Protein AF-A0A0S4XHS7-F1 (afdb_monomer)

pLDDT: mean 73.98, std 19.02, range [32.53, 96.0]

Radius of gyration: 15.72 Å; Cα contacts (8 Å, |Δi|>4): 226; chains: 1; bounding box: 34×35×41 Å

Solvent-accessible surface area (backbone atoms only — not comparable to full-atom values): 9403 Å² total; per-residue (Å²): 135,61,70,72,52,52,64,49,42,46,77,83,82,64,86,71,68,97,70,70,91,84,68,65,58,94,25,69,29,20,51,74,81,41,80,43,79,36,49,66,52,50,45,54,56,56,72,75,50,80,46,29,80,43,42,38,34,44,61,90,89,19,43,66,70,56,36,51,49,53,45,37,66,74,50,38,72,27,24,40,63,44,68,64,62,63,80,81,64,76,53,97,78,68,60,84,87,53,52,77,53,55,52,47,50,54,52,49,56,59,54,66,73,40,82,72,45,46,34,41,36,35,38,39,69,62,78,87,42,56,71,67,52,41,52,56,48,49,54,54,50,56,62,47,21,74,72,22,30,33,39,34,36,43,77,66,88,85,79,129

Foldseek 3Di:
DPPVLCVQLPQPPDPPPPDDDDDLPQFFKAKVNHTDRGLVVVLVVLVPDQFAEIEIEGDPPRCLVVSLSSNCVVLRNLEGEDEQDCVVVDDDPPPVPDDRLRVVVVVLVVVLVDPSHAEYEYEQNCVPDDPVSVVVVVVVRRVRRVGHYYYYYHYDPDDD

Organism: Ralstonia solanacearum (NCBI:txid305)

Secondary structure (DSSP, 8-state):
--HHHHHHHS-------S--S-------EEETTEEE-HHHHHHHHHHT-SSEEEEEE-STTSSHHHHHHHHHHHHGGGEEEE-S-STTS--TT--TTS-HHHHHHHHHHHHHT-TT--EEEEESTTTT--HHHHHHHHHHHHHHTTTSEEEEE---TT--

InterPro domains:
  IPR027417 P-loop containing nucleoside triphosphate hydrolase [G3DSA:3.40.50.300] (46-157)
  IPR027417 P-loop containing nucleoside triphosphate hydrolase [SSF52540] (32-152)

Structure (mmCIF, N/CA/C/O backbone):
data_AF-A0A0S4XHS7-F1
#
_entry.id   AF-A0A0S4XHS7-F1
#
loop_
_atom_site.group_PDB
_atom_site.id
_atom_site.type_symbol
_atom_site.label_atom_id
_atom_site.label_alt_id
_atom_site.label_comp_id
_atom_site.label_asym_id
_atom_site.label_entity_id
_atom_site.label_seq_id
_atom_site.pdbx_PDB_ins_code
_atom_site.Cartn_x
_atom_site.Cartn_y
_atom_site.Cartn_z
_atom_site.occupancy
_atom_site.B_iso_or_equiv
_atom_site.auth_seq_id
_atom_site.auth_comp_id
_atom_site.auth_asym_id
_atom_site.auth_atom_id
_atom_site.pdbx_PDB_model_num
ATOM 1 N N . MET A 1 1 ? 0.972 13.614 21.713 1.00 49.03 1 MET A N 1
ATOM 2 C CA . MET A 1 1 ? 0.727 12.582 20.679 1.00 49.03 1 MET A CA 1
ATOM 3 C C . MET A 1 1 ? -0.004 13.082 19.413 1.00 49.03 1 MET A C 1
ATOM 5 O O . MET A 1 1 ? -0.419 12.248 18.630 1.00 49.03 1 MET A O 1
ATOM 9 N N . ARG A 1 2 ? -0.136 14.398 19.132 1.00 48.72 2 ARG A N 1
ATOM 10 C CA . ARG A 1 2 ? -0.804 14.887 17.894 1.00 48.72 2 ARG A CA 1
ATOM 11 C C . ARG A 1 2 ? 0.143 15.304 16.752 1.00 48.72 2 ARG A C 1
ATOM 13 O O . ARG A 1 2 ? -0.151 15.000 15.606 1.00 48.72 2 ARG A O 1
ATOM 20 N N . ALA A 1 3 ? 1.306 15.891 17.052 1.00 49.34 3 ALA A N 1
ATOM 21 C CA . ALA A 1 3 ? 2.217 16.428 16.028 1.00 49.34 3 ALA A CA 1
ATOM 22 C C . ALA A 1 3 ? 2.823 15.363 15.084 1.00 49.34 3 ALA A C 1
ATOM 24 O O . ALA A 1 3 ? 2.942 15.600 13.886 1.00 49.34 3 ALA A O 1
ATOM 25 N N . LYS A 1 4 ? 3.155 14.169 15.606 1.00 50.81 4 LYS A N 1
ATOM 26 C CA . LYS A 1 4 ? 3.705 13.046 14.817 1.00 50.81 4 LYS A CA 1
ATOM 27 C C . LYS A 1 4 ? 2.739 12.602 13.711 1.00 50.81 4 LYS A C 1
ATOM 29 O O . LYS A 1 4 ? 3.154 12.359 12.584 1.00 50.81 4 LYS A O 1
ATOM 34 N N . LEU A 1 5 ? 1.448 12.534 14.034 1.00 50.59 5 LEU A N 1
ATOM 35 C CA . LEU A 1 5 ? 0.405 12.120 13.099 1.00 50.59 5 LEU A CA 1
ATOM 36 C C . LEU A 1 5 ? 0.149 13.203 12.051 1.00 50.59 5 LEU A C 1
ATOM 38 O O . LEU A 1 5 ? 0.068 12.883 10.874 1.00 50.59 5 LEU A O 1
ATOM 42 N N . GLU A 1 6 ? 0.107 14.480 12.436 1.00 51.75 6 GLU A N 1
ATOM 43 C CA . GLU A 1 6 ? -0.110 15.577 11.483 1.00 51.75 6 GLU A CA 1
ATOM 44 C C . GLU A 1 6 ? 0.935 15.619 10.362 1.00 51.75 6 GLU A C 1
ATOM 46 O O . GLU A 1 6 ? 0.563 15.870 9.223 1.00 51.75 6 GLU A O 1
ATOM 51 N N . VAL A 1 7 ? 2.207 15.309 10.641 1.00 54.34 7 VAL A N 1
ATOM 52 C CA . VAL A 1 7 ? 3.261 15.267 9.609 1.00 54.34 7 VAL A CA 1
ATOM 53 C C . VAL A 1 7 ? 3.168 14.018 8.731 1.00 54.34 7 VAL A C 1
ATOM 55 O O . VAL A 1 7 ? 3.373 14.103 7.525 1.00 54.34 7 VAL A O 1
ATOM 58 N N . LEU A 1 8 ? 2.805 12.868 9.302 1.00 52.28 8 LEU A N 1
ATOM 59 C CA . LEU A 1 8 ? 2.632 11.620 8.545 1.00 52.28 8 LEU A CA 1
ATOM 60 C C . LEU A 1 8 ? 1.353 11.619 7.690 1.00 52.28 8 LEU A C 1
ATOM 62 O O . LEU A 1 8 ? 1.284 10.959 6.651 1.00 52.28 8 LEU A O 1
ATOM 66 N N . PHE A 1 9 ? 0.339 12.378 8.111 1.00 52.81 9 PHE A N 1
ATOM 67 C CA . PHE A 1 9 ? -0.876 12.618 7.338 1.00 52.81 9 PHE A CA 1
ATOM 68 C C . PHE A 1 9 ? -0.799 13.851 6.454 1.00 52.81 9 PHE A C 1
ATOM 70 O O . PHE A 1 9 ? -1.669 13.970 5.585 1.00 52.81 9 PHE A O 1
ATOM 77 N N . ALA A 1 10 ? 0.208 14.715 6.638 1.00 52.25 10 ALA A N 1
ATOM 78 C CA . ALA A 1 10 ? 0.327 15.956 5.898 1.00 52.25 10 ALA A CA 1
ATOM 79 C C . ALA A 1 10 ? 0.208 15.661 4.397 1.00 52.25 10 ALA A C 1
ATOM 81 O O . ALA A 1 10 ? 0.876 14.752 3.888 1.00 52.25 10 ALA A O 1
ATOM 82 N N . PRO A 1 11 ? -0.663 16.381 3.673 1.00 48.06 11 PRO A N 1
ATOM 83 C CA . PRO A 1 11 ? -0.632 16.344 2.222 1.00 48.06 11 PRO A CA 1
ATOM 84 C C . PRO A 1 11 ? 0.794 16.649 1.766 1.00 48.06 11 PRO A C 1
ATOM 86 O O . PRO A 1 11 ? 1.444 17.556 2.294 1.00 48.06 11 PRO A O 1
ATOM 89 N N . VAL A 1 12 ? 1.282 15.866 0.806 1.00 50.25 12 VAL A N 1
ATOM 90 C CA . VAL A 1 12 ? 2.579 16.092 0.174 1.00 50.25 12 VAL A CA 1
ATOM 91 C C . VAL A 1 12 ? 2.459 17.391 -0.624 1.00 50.25 12 VAL A C 1
ATOM 93 O O . VAL A 1 12 ? 2.165 17.384 -1.812 1.00 50.25 12 VAL A O 1
ATOM 96 N N . TYR A 1 13 ? 2.635 18.537 0.034 1.00 39.19 13 TYR A N 1
ATOM 97 C CA . TYR A 1 13 ? 2.774 19.828 -0.631 1.00 39.19 13 TYR A CA 1
ATOM 98 C C . TYR A 1 13 ? 4.195 19.932 -1.173 1.00 39.19 13 TYR A C 1
ATOM 100 O O . TYR A 1 13 ? 5.017 20.712 -0.698 1.00 39.19 13 TYR A O 1
ATOM 108 N N . THR A 1 14 ? 4.488 19.128 -2.188 1.00 38.97 14 THR A N 1
ATOM 109 C CA . THR A 1 14 ? 5.492 19.543 -3.159 1.00 38.97 14 THR A CA 1
ATOM 110 C C . THR A 1 14 ? 4.726 20.403 -4.155 1.00 38.97 14 THR A C 1
ATOM 112 O O . THR A 1 14 ? 3.714 19.925 -4.670 1.00 38.97 14 THR A O 1
ATOM 115 N N . PRO A 1 15 ? 5.116 21.660 -4.425 1.00 34.44 15 PRO A N 1
ATOM 116 C CA . PRO A 1 15 ? 4.594 22.363 -5.582 1.00 34.44 15 PRO A CA 1
ATOM 117 C C . PRO A 1 15 ? 5.012 21.536 -6.798 1.00 34.44 15 PRO A C 1
ATOM 119 O O . PRO A 1 15 ? 6.163 21.588 -7.228 1.00 34.44 15 PRO A O 1
ATOM 122 N N . LEU A 1 16 ? 4.104 20.697 -7.292 1.00 40.94 16 LEU A N 1
ATOM 123 C CA . LEU A 1 16 ? 4.204 20.169 -8.635 1.00 40.94 16 LEU A CA 1
ATOM 124 C C . LEU A 1 16 ? 4.109 21.405 -9.515 1.00 40.94 16 LEU A C 1
ATOM 126 O O . LEU A 1 16 ? 3.069 22.066 -9.566 1.00 40.94 16 LEU A O 1
ATOM 130 N N . ASP A 1 17 ? 5.250 21.773 -10.090 1.00 35.69 17 ASP A N 1
ATOM 131 C CA . ASP A 1 17 ? 5.343 22.776 -11.132 1.00 35.69 17 ASP A CA 1
ATOM 132 C C . ASP A 1 17 ? 4.169 22.563 -12.091 1.00 35.69 17 ASP A C 1
ATOM 134 O O . ASP A 1 17 ? 3.897 21.438 -12.521 1.00 35.69 17 ASP A O 1
ATOM 138 N N . SER A 1 18 ? 3.398 23.623 -12.320 1.00 39.47 18 SER A N 1
ATOM 139 C CA . SER A 1 18 ? 2.167 23.606 -13.102 1.00 39.47 18 SER A CA 1
ATOM 140 C C . SER A 1 18 ? 2.505 23.408 -14.580 1.00 39.47 18 SER A C 1
ATOM 142 O O . SER A 1 18 ? 2.439 24.334 -15.386 1.00 39.47 18 SER A O 1
ATOM 144 N N . GLY A 1 19 ? 2.896 22.184 -14.915 1.00 36.50 19 GLY A N 1
ATOM 145 C CA . GLY A 1 19 ? 3.337 21.737 -16.219 1.00 36.50 19 GLY A CA 1
ATOM 146 C C . GLY A 1 19 ? 2.944 20.277 -16.405 1.00 36.50 19 GLY A C 1
ATOM 147 O O . GLY A 1 19 ? 3.640 19.371 -15.967 1.00 36.50 19 GLY A O 1
ATOM 148 N N . SER A 1 20 ? 1.825 20.076 -17.100 1.00 35.81 20 SER A N 1
ATOM 149 C CA . SER A 1 20 ? 1.300 18.802 -17.611 1.00 35.81 20 SER A CA 1
ATOM 150 C C . SER A 1 20 ? 0.803 17.773 -16.582 1.00 35.81 20 SER A C 1
ATOM 152 O O . SER A 1 20 ? 1.537 16.938 -16.066 1.00 35.81 20 SER A O 1
ATOM 154 N N . ALA A 1 21 ? -0.524 17.699 -16.452 1.00 45.94 21 ALA A N 1
ATOM 155 C CA . ALA A 1 21 ? -1.154 16.389 -16.575 1.00 45.94 21 ALA A CA 1
ATOM 156 C C . ALA A 1 21 ? -0.650 15.741 -17.880 1.00 45.94 21 ALA A C 1
ATOM 158 O O . ALA A 1 21 ? -0.589 16.434 -18.891 1.00 45.94 21 ALA A O 1
ATOM 159 N N . SER A 1 22 ? -0.340 14.444 -17.843 1.00 44.28 22 SER A N 1
ATOM 160 C CA . SER A 1 22 ? 0.169 13.604 -18.944 1.00 44.28 22 SER A CA 1
ATOM 161 C C . SER A 1 22 ? 1.689 13.402 -19.006 1.00 44.28 22 SER A C 1
ATOM 163 O O . SER A 1 22 ? 2.377 13.878 -19.905 1.00 44.28 22 SER A O 1
ATOM 165 N N . ALA A 1 23 ? 2.183 12.543 -18.125 1.00 43.31 23 ALA A N 1
ATOM 166 C CA . ALA A 1 23 ? 2.780 11.295 -18.587 1.00 43.31 23 ALA A CA 1
ATOM 167 C C . ALA A 1 23 ? 2.675 10.293 -17.437 1.00 43.31 23 ALA A C 1
ATOM 169 O O . ALA A 1 23 ? 3.419 10.406 -16.465 1.00 43.31 23 ALA A O 1
ATOM 170 N N . ASP A 1 24 ? 1.750 9.332 -17.536 1.00 51.28 24 ASP A N 1
ATOM 171 C CA . ASP A 1 24 ? 1.913 8.041 -16.862 1.00 51.28 24 ASP A CA 1
ATOM 172 C C . ASP A 1 24 ? 3.327 7.565 -17.214 1.00 51.28 24 ASP A C 1
ATOM 174 O O . ASP A 1 24 ? 3.588 7.175 -18.353 1.00 51.28 24 ASP A O 1
ATOM 178 N N . HIS A 1 25 ? 4.289 7.763 -16.309 1.00 50.81 25 HIS A N 1
ATOM 179 C CA . HIS A 1 25 ? 5.688 7.543 -16.641 1.00 50.81 25 HIS A CA 1
ATOM 180 C C . HIS A 1 25 ? 5.857 6.059 -16.977 1.00 50.81 25 HIS A C 1
ATOM 182 O O . HIS A 1 25 ? 5.462 5.189 -16.202 1.00 50.81 25 HIS A O 1
ATOM 188 N N . VAL A 1 26 ? 6.391 5.800 -18.171 1.00 51.19 26 VAL A N 1
ATOM 189 C CA . VAL A 1 26 ? 6.410 4.508 -18.875 1.00 51.19 26 VAL A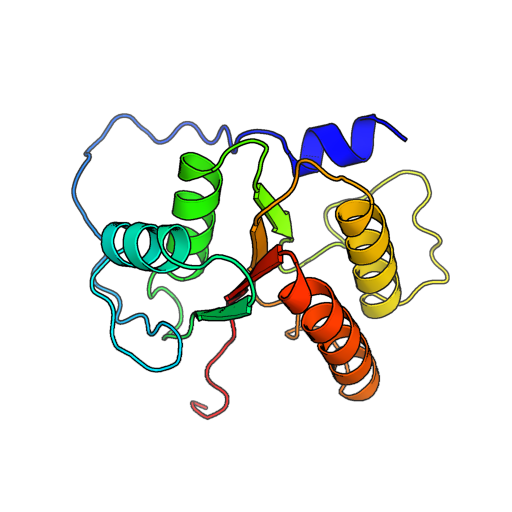 CA 1
ATOM 190 C C . VAL A 1 26 ? 7.500 3.605 -18.292 1.00 51.19 26 VAL A C 1
ATOM 192 O O . VAL A 1 26 ? 8.464 3.230 -18.952 1.00 51.19 26 VAL A O 1
ATOM 195 N N . GLY A 1 27 ? 7.405 3.322 -16.999 1.00 63.72 27 GLY A N 1
ATOM 196 C CA . GLY A 1 27 ? 8.153 2.262 -16.350 1.00 63.72 27 GLY A CA 1
ATOM 197 C C . GLY A 1 27 ? 7.237 1.072 -16.128 1.00 63.72 27 GLY A C 1
ATOM 198 O O . GLY A 1 27 ? 6.128 1.232 -15.626 1.00 63.72 27 GLY A O 1
ATOM 199 N N . THR A 1 28 ? 7.689 -0.133 -16.473 1.00 80.19 28 THR A N 1
ATOM 200 C CA . THR A 1 28 ? 6.924 -1.346 -16.174 1.00 80.19 28 THR A CA 1
ATOM 201 C C . THR A 1 28 ? 6.888 -1.559 -14.661 1.00 80.19 28 THR A C 1
ATOM 203 O O . THR A 1 28 ? 7.898 -1.918 -14.046 1.00 80.19 28 THR A O 1
ATOM 206 N N . ILE A 1 29 ? 5.726 -1.314 -14.058 1.00 88.38 29 ILE A N 1
ATOM 207 C CA . ILE A 1 29 ? 5.418 -1.678 -12.676 1.00 88.38 29 ILE A CA 1
ATOM 208 C C . ILE A 1 29 ? 4.522 -2.909 -12.662 1.00 88.38 29 ILE A C 1
ATOM 210 O O . ILE A 1 29 ? 3.713 -3.130 -13.561 1.00 88.38 29 ILE A O 1
ATOM 214 N N . TYR A 1 30 ? 4.659 -3.701 -11.609 1.00 91.50 30 TYR A N 1
ATOM 215 C CA . TYR A 1 30 ? 3.870 -4.900 -11.399 1.00 91.50 30 TYR A CA 1
ATOM 216 C C . TYR A 1 30 ? 3.139 -4.794 -10.074 1.00 91.50 30 TYR A C 1
ATOM 218 O O . TYR A 1 30 ? 3.776 -4.573 -9.043 1.00 91.50 30 TYR A O 1
ATOM 226 N N . VAL A 1 31 ? 1.830 -5.018 -10.093 1.00 92.88 31 VAL A N 1
ATOM 227 C CA . VAL A 1 31 ? 0.995 -5.140 -8.898 1.00 92.88 31 VAL A CA 1
ATOM 228 C C . VAL A 1 31 ? 0.652 -6.606 -8.702 1.00 92.88 31 VAL A C 1
ATOM 230 O O . VAL A 1 31 ? 0.036 -7.228 -9.564 1.00 92.88 31 VAL A O 1
ATOM 233 N N . ASN A 1 32 ? 1.104 -7.189 -7.591 1.00 93.00 32 ASN A N 1
ATOM 234 C CA . ASN A 1 32 ? 0.984 -8.625 -7.316 1.00 93.00 32 ASN A CA 1
ATOM 235 C C . ASN A 1 32 ? 1.478 -9.501 -8.490 1.00 93.00 32 ASN A C 1
ATOM 237 O O . ASN A 1 32 ? 0.916 -10.553 -8.781 1.00 93.00 32 ASN A O 1
ATOM 241 N N . GLY A 1 33 ? 2.525 -9.043 -9.188 1.00 89.62 33 GLY A N 1
ATOM 242 C CA . GLY A 1 33 ? 3.108 -9.719 -10.353 1.00 89.62 33 GLY A CA 1
ATOM 243 C C . GLY A 1 33 ? 2.405 -9.454 -11.690 1.00 89.62 33 GLY A C 1
ATOM 244 O O . GLY A 1 33 ? 2.940 -9.841 -12.723 1.00 89.62 33 GLY A O 1
ATOM 245 N N . SER A 1 34 ? 1.256 -8.773 -11.697 1.00 90.38 34 SER A N 1
ATOM 246 C CA . SER A 1 34 ? 0.570 -8.364 -12.929 1.00 90.38 34 SER A CA 1
ATOM 247 C C . SER A 1 34 ? 1.101 -7.019 -13.404 1.00 90.38 34 SER A C 1
ATOM 249 O O . SER A 1 34 ? 1.154 -6.075 -12.620 1.00 90.38 34 SER A O 1
ATOM 251 N N . GLU A 1 35 ? 1.496 -6.927 -14.671 1.00 90.56 35 GLU A N 1
ATOM 252 C CA . GLU A 1 35 ? 1.933 -5.667 -15.275 1.00 90.56 35 GLU A CA 1
ATOM 253 C C . GLU A 1 35 ? 0.791 -4.643 -15.272 1.00 90.56 35 GLU A C 1
ATOM 255 O O . GLU A 1 35 ? -0.329 -4.950 -15.681 1.00 90.56 35 GLU A O 1
ATOM 260 N N . ILE A 1 36 ? 1.086 -3.428 -14.806 1.00 86.50 36 ILE A N 1
ATOM 261 C CA . ILE A 1 36 ? 0.145 -2.311 -14.758 1.00 86.50 36 ILE A CA 1
ATOM 262 C C . ILE A 1 36 ? 0.725 -1.119 -15.521 1.00 86.50 36 ILE A C 1
ATOM 264 O O . ILE A 1 36 ? 1.898 -0.779 -15.371 1.00 86.50 36 ILE A O 1
ATOM 268 N N . GLN A 1 37 ? -0.114 -0.470 -16.331 1.00 80.31 37 GLN A N 1
ATOM 269 C CA . GLN A 1 37 ? 0.264 0.711 -17.105 1.00 80.31 37 GLN A CA 1
ATOM 270 C C . GLN A 1 37 ? -0.172 1.974 -16.353 1.00 80.31 37 GLN A C 1
ATOM 272 O O . GLN A 1 37 ? -1.335 2.375 -16.411 1.00 80.31 37 GLN A O 1
ATOM 277 N N . GLY A 1 38 ? 0.772 2.593 -15.643 1.00 78.88 38 GLY A N 1
ATOM 278 C CA . GLY A 1 38 ? 0.576 3.898 -15.008 1.00 78.88 38 GLY A CA 1
ATOM 279 C C . GLY A 1 38 ? -0.084 3.870 -13.628 1.00 78.88 38 GLY A C 1
ATOM 280 O O . GLY A 1 38 ? -0.517 2.834 -13.119 1.00 78.88 38 GLY A O 1
ATOM 281 N N . SER A 1 39 ? -0.144 5.042 -12.994 1.00 82.94 39 SER A N 1
ATOM 282 C CA . SER A 1 39 ? -0.632 5.196 -11.616 1.00 82.94 39 SER A CA 1
ATOM 283 C C . SER A 1 39 ? -2.156 5.101 -11.523 1.00 82.94 39 SER A C 1
ATOM 285 O O . SER A 1 39 ? -2.676 4.634 -10.510 1.00 82.94 39 SER A O 1
ATOM 287 N N . SER A 1 40 ? -2.873 5.466 -12.590 1.00 85.94 40 SER A N 1
ATOM 288 C CA . SER A 1 40 ? -4.341 5.416 -12.635 1.00 85.94 40 SER A CA 1
ATOM 289 C C . SER A 1 40 ? -4.873 3.990 -12.447 1.00 85.94 40 SER A C 1
ATOM 291 O O . SER A 1 40 ? -5.759 3.756 -11.632 1.00 85.94 40 SER A O 1
ATOM 293 N N . GLN A 1 41 ? -4.262 3.004 -13.110 1.00 89.50 41 GLN A N 1
ATOM 294 C CA . GLN A 1 41 ? -4.638 1.596 -12.945 1.00 89.50 41 GLN A CA 1
ATOM 295 C C . GLN A 1 41 ? -4.277 1.042 -11.556 1.00 89.50 41 GLN A C 1
ATOM 297 O O . GLN A 1 41 ? -4.984 0.180 -11.035 1.00 89.50 41 GLN A O 1
ATOM 302 N N . VAL A 1 42 ? -3.204 1.539 -10.927 1.00 91.06 42 VAL A N 1
ATOM 303 C CA . VAL A 1 42 ? -2.882 1.195 -9.530 1.00 91.06 42 VAL A CA 1
ATOM 304 C C . VAL A 1 42 ? -3.962 1.735 -8.594 1.00 91.06 42 VAL A C 1
ATOM 306 O O . VAL A 1 42 ? -4.422 1.008 -7.715 1.00 91.06 42 VAL A O 1
ATOM 309 N N . ILE A 1 43 ? -4.400 2.982 -8.794 1.00 92.31 43 ILE A N 1
ATOM 310 C CA . ILE A 1 43 ? -5.500 3.586 -8.030 1.00 92.31 43 ILE A CA 1
ATOM 311 C C . ILE A 1 43 ? -6.780 2.765 -8.187 1.00 92.31 43 ILE A C 1
ATOM 313 O O . ILE A 1 43 ? -7.413 2.440 -7.178 1.00 92.31 43 ILE A O 1
ATOM 317 N N . ASP A 1 44 ? -7.143 2.398 -9.415 1.00 91.81 44 ASP A N 1
ATOM 318 C CA . ASP A 1 44 ? -8.329 1.584 -9.686 1.00 91.81 44 ASP A CA 1
ATOM 319 C C . ASP A 1 44 ? -8.237 0.220 -8.998 1.00 91.81 44 ASP A C 1
ATOM 321 O O . ASP A 1 44 ? -9.178 -0.201 -8.323 1.00 91.81 44 ASP A O 1
ATOM 325 N N . TYR A 1 45 ? -7.087 -0.452 -9.099 1.00 93.25 45 TYR A N 1
ATOM 326 C CA . TYR A 1 45 ? -6.854 -1.730 -8.431 1.00 93.25 45 TYR A CA 1
ATOM 327 C C . TYR A 1 45 ? -7.034 -1.598 -6.913 1.00 93.25 45 TYR A C 1
ATOM 329 O O . TYR A 1 45 ? -7.837 -2.313 -6.318 1.00 93.25 45 TYR A O 1
ATOM 337 N N . VAL A 1 46 ? -6.334 -0.650 -6.280 1.00 94.50 46 VAL A N 1
ATOM 338 C CA . VAL A 1 46 ? -6.348 -0.461 -4.819 1.00 94.50 46 VAL A CA 1
ATOM 339 C C . VAL A 1 46 ? -7.732 -0.038 -4.314 1.00 94.50 46 VAL A C 1
ATOM 341 O O . VAL A 1 46 ? -8.155 -0.481 -3.247 1.00 94.50 46 VAL A O 1
ATOM 344 N N . SER A 1 47 ? -8.470 0.769 -5.081 1.00 93.81 47 SER A N 1
ATOM 345 C CA . SER A 1 47 ? -9.819 1.229 -4.716 1.00 93.81 47 SER A CA 1
ATOM 346 C C . SER A 1 47 ? -10.842 0.092 -4.628 1.00 93.81 47 SER A C 1
ATOM 348 O O . SER A 1 47 ? -11.808 0.203 -3.874 1.00 93.81 47 SER A O 1
ATOM 350 N N . ASN A 1 48 ? -10.621 -0.998 -5.369 1.00 94.38 48 ASN A N 1
ATOM 351 C CA . ASN A 1 48 ? -11.490 -2.178 -5.386 1.00 94.38 48 ASN A CA 1
ATOM 352 C C . ASN A 1 48 ? -11.099 -3.246 -4.351 1.00 94.38 48 ASN A C 1
ATOM 354 O O . ASN A 1 48 ? -11.764 -4.277 -4.254 1.00 94.38 48 ASN A O 1
ATOM 358 N N . VAL A 1 49 ? -10.048 -3.013 -3.559 1.00 95.19 49 VAL A N 1
ATOM 359 C CA . VAL A 1 49 ? -9.636 -3.914 -2.478 1.00 95.19 49 VAL A CA 1
ATOM 360 C C . VAL A 1 49 ? -10.246 -3.449 -1.152 1.00 95.19 49 VAL A C 1
ATOM 362 O O . VAL A 1 49 ? -10.128 -2.289 -0.739 1.00 95.19 49 VAL A O 1
ATOM 365 N N . GLU A 1 50 ? -10.931 -4.363 -0.466 1.00 94.25 50 GLU A N 1
ATOM 366 C CA . GLU A 1 50 ? -11.526 -4.085 0.844 1.00 94.25 50 GLU A CA 1
ATOM 367 C C . GLU A 1 50 ? -10.452 -4.043 1.938 1.00 94.25 50 GLU A C 1
ATOM 369 O O . GLU A 1 50 ? -10.329 -3.040 2.644 1.00 94.25 50 GLU A O 1
ATOM 374 N N . HIS A 1 51 ? -9.644 -5.100 2.002 1.00 95.50 51 HIS A N 1
ATOM 375 C CA . HIS A 1 51 ? -8.493 -5.281 2.880 1.00 95.50 51 HIS A CA 1
ATOM 376 C C . HIS A 1 51 ? -7.504 -6.260 2.217 1.00 95.50 51 HIS A C 1
ATOM 378 O O . HIS A 1 51 ? -7.866 -6.980 1.283 1.00 95.50 51 HIS A O 1
ATOM 384 N N . GLY A 1 52 ? -6.249 -6.286 2.664 1.00 95.75 52 GLY A N 1
ATOM 385 C CA . GLY A 1 52 ? -5.231 -7.208 2.151 1.00 95.75 52 GLY A CA 1
ATOM 386 C C . GLY A 1 52 ? -3.884 -6.548 1.867 1.00 95.75 52 GLY A C 1
ATOM 387 O O . GLY A 1 52 ? -3.705 -5.345 2.065 1.00 95.75 52 GLY A O 1
ATOM 388 N N . ARG A 1 53 ? -2.930 -7.347 1.373 1.00 95.31 53 ARG A N 1
ATOM 389 C CA . ARG A 1 53 ? -1.597 -6.883 0.960 1.00 95.31 53 ARG A CA 1
ATOM 390 C C . ARG A 1 53 ? -1.503 -6.781 -0.557 1.00 95.31 53 ARG A C 1
ATOM 392 O O . ARG A 1 53 ? -1.915 -7.680 -1.289 1.00 95.31 53 ARG A O 1
ATOM 399 N N . ILE A 1 54 ? -0.931 -5.680 -1.015 1.00 95.69 54 ILE A N 1
ATOM 400 C CA . ILE A 1 54 ? -0.714 -5.354 -2.416 1.00 95.69 54 ILE A CA 1
ATOM 401 C C . ILE A 1 54 ? 0.763 -5.035 -2.570 1.00 95.69 54 ILE A C 1
ATOM 403 O O . ILE A 1 54 ? 1.276 -4.120 -1.931 1.00 95.69 54 ILE A O 1
ATOM 407 N N . ARG A 1 55 ? 1.453 -5.785 -3.424 1.00 94.44 55 ARG A N 1
ATOM 408 C CA . ARG A 1 55 ? 2.879 -5.601 -3.666 1.00 94.44 55 ARG A CA 1
ATOM 409 C C . ARG A 1 55 ? 3.116 -4.920 -5.002 1.00 94.44 55 ARG A C 1
ATOM 411 O O . ARG A 1 55 ? 2.735 -5.459 -6.038 1.00 94.44 55 ARG A O 1
ATOM 418 N N . ILE A 1 56 ? 3.799 -3.782 -4.969 1.00 92.75 56 ILE A N 1
ATOM 419 C CA . ILE A 1 56 ? 4.289 -3.062 -6.140 1.00 92.75 56 ILE A CA 1
ATOM 420 C C . ILE A 1 56 ? 5.772 -3.391 -6.325 1.00 92.75 56 ILE A C 1
ATOM 422 O O . ILE A 1 56 ? 6.589 -3.194 -5.427 1.00 92.75 56 ILE A O 1
ATOM 426 N N . THR A 1 57 ? 6.132 -3.886 -7.504 1.00 91.75 57 THR A N 1
ATOM 427 C CA . THR A 1 57 ? 7.526 -4.164 -7.882 1.00 91.75 57 THR A CA 1
ATOM 428 C C . THR A 1 57 ? 7.830 -3.608 -9.266 1.00 91.75 57 THR A C 1
ATOM 430 O O . THR A 1 57 ? 6.928 -3.238 -10.011 1.00 91.75 57 THR A O 1
ATOM 433 N N . GLY A 1 58 ? 9.109 -3.523 -9.609 1.00 88.88 58 GLY A N 1
ATOM 434 C CA . GLY A 1 58 ? 9.569 -3.003 -10.892 1.00 88.88 58 GLY A CA 1
ATOM 435 C C . GLY A 1 58 ? 10.991 -2.444 -10.795 1.00 88.88 58 GLY A C 1
ATOM 436 O O . GLY A 1 58 ? 11.502 -2.266 -9.679 1.00 88.88 58 GLY A O 1
ATOM 437 N N . PRO A 1 59 ? 11.638 -2.161 -11.937 1.00 86.31 59 PRO A N 1
ATOM 438 C CA . PRO A 1 59 ? 12.993 -1.617 -11.977 1.00 86.31 59 PRO A CA 1
ATOM 439 C C . PRO A 1 59 ? 13.150 -0.289 -11.221 1.00 86.31 59 PRO A C 1
ATOM 441 O O . PRO A 1 59 ? 12.184 0.412 -10.901 1.00 86.31 59 PRO A O 1
ATOM 444 N N . ASN A 1 60 ? 14.392 0.096 -10.935 1.00 83.19 60 ASN A N 1
ATOM 445 C CA . ASN A 1 60 ? 14.673 1.429 -10.402 1.00 83.19 60 ASN A CA 1
ATOM 446 C C . ASN A 1 60 ? 14.251 2.503 -11.412 1.00 83.19 60 ASN A C 1
ATOM 448 O O . ASN A 1 60 ? 14.454 2.348 -12.612 1.00 83.19 60 ASN A O 1
ATOM 452 N N . GLY A 1 61 ? 13.617 3.571 -10.922 1.00 81.62 61 GLY A N 1
ATOM 453 C CA . GLY A 1 61 ? 13.063 4.625 -11.777 1.00 81.62 61 GLY A CA 1
ATOM 454 C C . GLY A 1 61 ? 11.761 4.262 -12.503 1.00 81.62 61 GLY A C 1
ATOM 455 O O . GLY A 1 61 ? 11.257 5.085 -13.256 1.00 81.62 61 GLY A O 1
ATOM 456 N N . SER A 1 62 ? 11.164 3.085 -12.261 1.00 85.56 62 SER A N 1
ATOM 457 C CA . SER A 1 62 ? 9.930 2.672 -12.951 1.00 85.56 62 SER A CA 1
ATOM 458 C C . SER A 1 62 ? 8.650 3.369 -12.464 1.00 85.56 62 SER A C 1
ATOM 460 O O . SER A 1 62 ? 7.576 3.061 -12.961 1.00 85.56 62 SER A O 1
ATOM 462 N N . GLY A 1 63 ? 8.734 4.266 -11.475 1.00 86.12 63 GLY A N 1
ATOM 463 C CA . GLY A 1 63 ? 7.573 4.988 -10.937 1.00 86.12 63 GLY A CA 1
ATOM 464 C C . GLY A 1 63 ? 6.879 4.336 -9.732 1.00 86.12 63 GLY A C 1
ATOM 465 O O . GLY A 1 63 ? 5.770 4.734 -9.396 1.00 86.12 63 GLY A O 1
ATOM 466 N N . LYS A 1 64 ? 7.509 3.372 -9.041 1.00 89.00 64 LYS A N 1
ATOM 467 C CA . LYS A 1 64 ? 6.935 2.707 -7.846 1.00 89.00 64 LYS A CA 1
ATOM 468 C C . LYS A 1 64 ? 6.559 3.698 -6.733 1.00 89.00 64 LYS A C 1
ATOM 470 O O . LYS A 1 64 ? 5.406 3.742 -6.315 1.00 89.00 64 LYS A O 1
ATOM 475 N N . SER A 1 65 ? 7.505 4.538 -6.307 1.00 86.31 65 SER A N 1
ATOM 476 C CA . SER A 1 65 ? 7.251 5.573 -5.294 1.00 86.31 65 SER A CA 1
ATOM 477 C C . SER A 1 65 ? 6.277 6.640 -5.809 1.00 86.31 65 SER A C 1
ATOM 479 O O . SER A 1 65 ? 5.435 7.117 -5.054 1.00 86.31 65 SER A O 1
ATOM 481 N N . SER A 1 66 ? 6.300 6.957 -7.111 1.00 87.56 66 SER A N 1
ATOM 482 C CA . SER A 1 66 ? 5.301 7.836 -7.739 1.00 87.56 66 SER A CA 1
ATOM 483 C C . SER A 1 66 ? 3.886 7.252 -7.659 1.00 87.56 66 SER A C 1
ATOM 485 O O . SER A 1 66 ? 2.940 7.992 -7.407 1.00 87.56 66 SER A O 1
ATOM 487 N N . ALA A 1 67 ? 3.727 5.931 -7.798 1.00 89.75 67 ALA 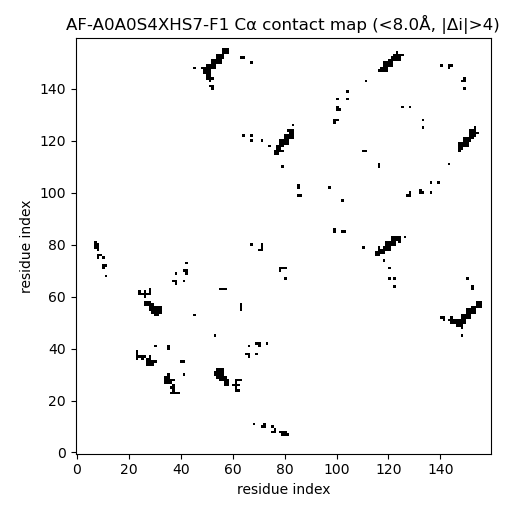A N 1
ATOM 488 C CA . ALA A 1 67 ? 2.445 5.261 -7.599 1.00 89.75 67 ALA A CA 1
ATOM 489 C C . ALA A 1 67 ? 1.976 5.343 -6.135 1.00 89.75 67 ALA A C 1
ATOM 491 O O . ALA A 1 67 ? 0.797 5.595 -5.898 1.00 89.75 67 ALA A O 1
ATOM 492 N N . LEU A 1 68 ? 2.877 5.214 -5.149 1.00 90.38 68 LEU A N 1
ATOM 493 C CA . LEU A 1 68 ? 2.524 5.445 -3.739 1.00 90.38 68 LEU A CA 1
ATOM 494 C C . LEU A 1 68 ? 2.066 6.888 -3.487 1.00 90.38 68 LEU A C 1
ATOM 496 O O . LEU A 1 68 ? 1.071 7.101 -2.796 1.00 90.38 68 LEU A O 1
ATOM 500 N N . LEU A 1 69 ? 2.749 7.878 -4.067 1.00 88.56 69 LEU A N 1
ATOM 501 C CA . LEU A 1 69 ? 2.350 9.284 -3.950 1.00 88.56 69 LEU A CA 1
ATOM 502 C C . LEU A 1 69 ? 0.973 9.536 -4.573 1.00 88.56 69 LEU A C 1
ATOM 504 O O . LEU A 1 69 ? 0.135 10.167 -3.936 1.00 88.56 69 LEU A O 1
ATOM 508 N N . ALA A 1 70 ? 0.695 8.961 -5.745 1.00 89.75 70 ALA A N 1
ATOM 509 C CA . ALA A 1 70 ? -0.618 9.056 -6.382 1.00 89.75 70 ALA A CA 1
ATOM 510 C C . ALA A 1 70 ? -1.737 8.453 -5.504 1.00 89.75 70 ALA A C 1
ATOM 512 O O . ALA A 1 70 ? -2.815 9.031 -5.374 1.00 89.75 70 ALA A O 1
ATOM 513 N N . LEU A 1 71 ? -1.475 7.329 -4.823 1.00 91.56 71 LEU A N 1
ATOM 514 C CA . LEU A 1 71 ? -2.412 6.749 -3.850 1.00 91.56 71 LEU A CA 1
ATOM 515 C C . LEU A 1 71 ? -2.596 7.647 -2.615 1.00 91.56 71 LEU A C 1
ATOM 517 O O . LEU A 1 71 ? -3.706 7.761 -2.088 1.00 91.56 71 LEU A O 1
ATOM 521 N N . LYS A 1 72 ? -1.525 8.293 -2.133 1.00 89.12 72 LYS A N 1
ATOM 522 C CA . LYS A 1 72 ? -1.600 9.245 -1.015 1.00 89.12 72 LYS A CA 1
ATOM 523 C C . LYS A 1 72 ? -2.433 10.471 -1.386 1.00 89.12 72 LYS A C 1
ATOM 525 O O . LYS A 1 72 ? -3.264 10.881 -0.577 1.00 89.12 72 LYS A O 1
ATOM 530 N N . GLU A 1 73 ? -2.252 11.019 -2.583 1.00 88.31 73 GLU A N 1
ATOM 531 C CA . GLU A 1 73 ? -3.064 12.122 -3.108 1.00 88.31 73 GLU A CA 1
ATOM 532 C C . GLU A 1 73 ? -4.539 11.718 -3.235 1.00 88.31 73 GLU A C 1
ATOM 534 O O . GLU A 1 73 ? -5.414 12.437 -2.753 1.00 88.31 73 GLU A O 1
ATOM 539 N N . GLN A 1 74 ? -4.816 10.533 -3.786 1.00 90.94 74 GLN A N 1
ATOM 540 C CA . GLN A 1 74 ? -6.178 10.045 -4.007 1.00 90.94 74 GLN A CA 1
ATOM 541 C C . GLN A 1 74 ? -6.955 9.775 -2.708 1.00 90.94 74 GLN A C 1
ATOM 543 O O . GLN A 1 74 ? -8.141 10.090 -2.608 1.00 90.94 74 GLN A O 1
ATOM 548 N N . PHE A 1 75 ? -6.323 9.149 -1.710 1.00 89.81 75 PHE A N 1
ATOM 549 C CA . PHE A 1 75 ? -7.011 8.723 -0.483 1.00 89.81 75 PHE A CA 1
ATOM 550 C C . PHE A 1 75 ? -6.798 9.666 0.710 1.00 89.81 75 PHE A C 1
ATOM 552 O O . PHE A 1 75 ? -7.448 9.504 1.750 1.00 89.81 75 PHE A O 1
ATOM 559 N N . GLY A 1 76 ? -5.915 10.660 0.578 1.00 88.31 76 GLY A N 1
ATOM 560 C CA . GLY A 1 76 ? -5.733 11.755 1.527 1.00 88.31 76 GLY A CA 1
ATOM 561 C C . GLY A 1 76 ? -5.479 11.285 2.961 1.00 88.31 76 GLY A C 1
ATOM 562 O O . GLY A 1 76 ? -4.519 10.563 3.245 1.00 88.31 76 GLY A O 1
ATOM 563 N N . ASN A 1 77 ? -6.351 11.696 3.882 1.00 85.19 77 ASN A N 1
ATOM 564 C CA . ASN A 1 77 ? -6.224 11.412 5.318 1.00 85.19 77 ASN A CA 1
ATOM 565 C C . ASN A 1 77 ? -6.512 9.950 5.687 1.00 85.19 77 ASN A C 1
ATOM 567 O O . ASN A 1 77 ? -6.176 9.522 6.784 1.00 85.19 77 ASN A O 1
ATOM 571 N N . ARG A 1 78 ? -7.087 9.163 4.768 1.00 88.69 78 ARG A N 1
ATOM 572 C CA . ARG A 1 78 ? -7.280 7.715 4.954 1.00 88.69 78 ARG A CA 1
ATOM 573 C C . ARG A 1 78 ? -6.015 6.917 4.634 1.00 88.69 78 ARG A C 1
ATOM 575 O O . ARG A 1 78 ? -6.020 5.700 4.808 1.00 88.69 78 ARG A O 1
ATOM 582 N N . CYS A 1 79 ? -4.975 7.589 4.136 1.00 88.00 79 CYS A N 1
ATOM 583 C CA . CYS A 1 79 ? -3.679 7.032 3.774 1.00 88.00 79 CYS A CA 1
ATOM 584 C C . CYS A 1 79 ? -2.604 7.438 4.784 1.00 88.00 79 CYS A C 1
ATOM 586 O O . CYS A 1 79 ? -2.388 8.629 5.028 1.00 88.00 79 CYS A O 1
ATOM 588 N N . PHE A 1 80 ? -1.856 6.455 5.268 1.00 86.94 80 PHE A N 1
ATOM 589 C CA . PHE A 1 80 ? -0.591 6.648 5.964 1.00 86.94 80 PHE A CA 1
ATOM 590 C C . PHE A 1 80 ? 0.560 6.241 5.042 1.00 86.94 80 PHE A C 1
ATOM 592 O O . PHE A 1 80 ? 0.568 5.111 4.563 1.00 86.94 80 PHE A O 1
ATOM 599 N N . LEU A 1 81 ? 1.515 7.141 4.786 1.00 85.25 81 LEU A N 1
ATOM 600 C CA . LEU A 1 81 ? 2.704 6.844 3.982 1.00 85.25 81 LEU A CA 1
ATOM 601 C C . LEU A 1 81 ? 3.932 6.730 4.881 1.00 85.25 81 LEU A C 1
ATOM 603 O O . LEU A 1 81 ? 4.297 7.678 5.573 1.00 85.25 81 LEU A O 1
ATOM 607 N N . MET A 1 82 ? 4.581 5.573 4.824 1.00 81.19 82 MET A N 1
ATOM 608 C CA . MET A 1 82 ? 5.828 5.290 5.508 1.00 81.19 82 MET A CA 1
ATOM 609 C C . MET A 1 82 ? 6.999 5.316 4.515 1.00 81.19 82 MET A C 1
ATOM 611 O O . MET A 1 82 ? 7.044 4.467 3.620 1.00 81.19 82 MET A O 1
ATOM 615 N N . PRO A 1 83 ? 7.951 6.256 4.658 1.00 70.31 83 PRO A N 1
ATOM 616 C CA . PRO A 1 83 ? 9.118 6.333 3.785 1.00 70.31 83 PRO A CA 1
ATOM 617 C C . PRO A 1 83 ? 10.192 5.295 4.149 1.00 70.31 83 PRO A C 1
ATOM 619 O O . PRO A 1 83 ? 10.261 4.815 5.282 1.00 70.31 83 PRO A O 1
ATOM 622 N N . THR A 1 84 ? 11.096 5.035 3.201 1.00 67.44 84 THR A N 1
ATOM 623 C CA . THR A 1 84 ? 12.208 4.064 3.277 1.00 67.44 84 THR A CA 1
ATOM 624 C C . THR A 1 84 ? 13.197 4.304 4.421 1.00 67.44 84 THR A C 1
ATOM 626 O O . THR A 1 84 ? 13.847 3.371 4.895 1.00 67.44 84 THR A O 1
ATOM 629 N N . ASN A 1 85 ? 13.339 5.550 4.886 1.00 61.62 85 ASN A N 1
ATOM 630 C CA . ASN A 1 85 ? 14.253 5.900 5.969 1.00 61.62 85 ASN A CA 1
ATOM 631 C C . ASN A 1 85 ? 13.539 6.721 7.049 1.00 61.62 85 ASN A C 1
ATOM 633 O O . ASN A 1 85 ? 13.083 7.834 6.799 1.00 61.62 85 ASN A O 1
ATOM 637 N N . GLN A 1 86 ? 13.482 6.175 8.265 1.00 59.31 86 GLN A N 1
ATOM 638 C CA . GLN A 1 86 ? 12.955 6.864 9.446 1.00 59.31 86 GLN A CA 1
ATOM 639 C C . GLN A 1 86 ? 13.987 7.790 10.104 1.00 59.31 86 GLN A C 1
ATOM 641 O O . GLN A 1 86 ? 13.602 8.666 10.867 1.00 59.31 86 GLN A O 1
ATOM 646 N N . ALA A 1 87 ? 15.285 7.643 9.815 1.00 45.44 87 ALA A N 1
ATOM 647 C CA . ALA A 1 87 ? 16.335 8.416 10.483 1.00 45.44 87 ALA A CA 1
ATOM 648 C C . ALA A 1 87 ? 16.313 9.914 10.125 1.00 45.44 87 ALA A C 1
ATOM 650 O O . ALA A 1 87 ? 16.787 10.739 10.900 1.00 45.44 87 ALA A O 1
ATOM 651 N N . SER A 1 88 ? 15.752 10.285 8.969 1.00 40.31 88 SER A N 1
ATOM 652 C CA . SER A 1 88 ? 15.535 11.691 8.597 1.00 40.31 88 SER A CA 1
ATOM 653 C C . SER A 1 88 ? 14.303 12.305 9.267 1.00 40.31 88 SER A C 1
ATOM 655 O O . SER A 1 88 ? 14.160 13.526 9.287 1.00 40.31 88 SER A O 1
ATOM 657 N N . LEU A 1 89 ? 13.440 11.480 9.861 1.00 42.28 89 LEU A N 1
ATOM 658 C CA . LEU A 1 89 ? 12.356 11.908 10.730 1.00 42.28 89 LEU A CA 1
ATOM 659 C C . LEU A 1 89 ? 12.907 12.010 12.164 1.00 42.28 89 LEU A C 1
ATOM 661 O O . LEU A 1 89 ? 12.556 11.234 13.050 1.00 42.28 89 LEU A O 1
ATOM 665 N N . ALA A 1 90 ? 13.849 12.935 12.367 1.00 36.03 90 ALA A N 1
ATOM 666 C CA . ALA A 1 90 ? 14.438 13.213 13.672 1.00 36.03 90 ALA A CA 1
ATOM 667 C C . ALA A 1 90 ? 13.362 13.796 14.602 1.00 36.03 90 ALA A C 1
ATOM 669 O O . ALA A 1 90 ? 13.034 14.980 14.528 1.00 36.03 90 ALA A O 1
ATOM 670 N N . TRP A 1 91 ? 12.786 12.954 15.458 1.00 46.56 91 TRP A N 1
ATOM 671 C CA . TRP A 1 91 ? 11.777 13.361 16.434 1.00 46.56 91 TRP A CA 1
ATOM 672 C C . TRP A 1 91 ? 12.361 13.416 17.847 1.00 46.56 91 TRP A C 1
ATOM 674 O O . TRP A 1 91 ? 13.136 12.550 18.256 1.00 46.56 91 TRP A O 1
ATOM 684 N N . GLU A 1 92 ? 11.940 14.411 18.630 1.00 35.53 92 GLU A N 1
ATOM 685 C CA . GLU A 1 92 ? 12.187 14.438 20.072 1.00 35.53 92 GLU A CA 1
ATOM 686 C C . GLU A 1 92 ? 11.524 13.215 20.724 1.00 35.53 92 GLU A C 1
ATOM 688 O O . GLU A 1 92 ? 10.302 13.059 20.689 1.00 35.53 92 GLU A O 1
ATOM 693 N N . GLY A 1 93 ? 12.340 12.327 21.298 1.00 45.22 93 GLY A N 1
ATOM 694 C CA . GLY A 1 93 ? 11.879 11.088 21.929 1.00 45.22 93 GLY A CA 1
ATOM 695 C C . GLY A 1 93 ? 12.131 9.813 21.124 1.00 45.22 93 GLY A C 1
ATOM 696 O O . GLY A 1 93 ? 11.626 8.762 21.520 1.00 45.22 93 GLY A O 1
ATOM 697 N N . VAL A 1 94 ? 12.928 9.862 20.045 1.00 47.62 94 VAL A N 1
ATOM 698 C CA . VAL A 1 94 ? 13.593 8.651 19.540 1.00 47.62 94 VAL A CA 1
ATOM 699 C C . VAL A 1 94 ? 14.346 8.046 20.717 1.00 47.62 94 VAL A C 1
ATOM 701 O O . VAL A 1 94 ? 15.315 8.613 21.218 1.00 47.62 94 VAL A O 1
ATOM 704 N N . ASN A 1 95 ? 13.858 6.913 21.212 1.00 46.44 95 ASN A N 1
ATOM 705 C CA . ASN A 1 95 ? 14.618 6.133 22.162 1.00 46.44 95 ASN A CA 1
ATOM 706 C C . ASN A 1 95 ? 15.794 5.567 21.365 1.00 46.44 95 ASN A C 1
ATOM 708 O O . ASN A 1 95 ? 15.623 4.601 20.625 1.00 46.44 95 ASN A O 1
ATOM 712 N N . GLU A 1 96 ? 16.960 6.210 21.466 1.00 51.09 96 GLU A N 1
ATOM 713 C CA . GLU A 1 96 ? 18.195 5.836 20.756 1.00 51.09 96 GLU A CA 1
ATOM 714 C C . GLU A 1 96 ? 18.606 4.373 21.012 1.00 51.09 96 GLU A C 1
ATOM 716 O O . GLU A 1 96 ? 19.449 3.826 20.308 1.00 51.09 96 GLU A O 1
ATOM 721 N N . ALA A 1 97 ? 17.979 3.713 21.991 1.00 55.94 97 ALA A N 1
ATOM 722 C CA . ALA A 1 97 ? 18.118 2.292 22.270 1.00 55.94 97 ALA A CA 1
ATOM 723 C C . ALA A 1 97 ? 17.385 1.356 21.282 1.00 55.94 97 ALA A C 1
ATOM 725 O O . ALA A 1 97 ? 17.613 0.149 21.339 1.00 55.94 97 ALA A O 1
ATOM 726 N N . LEU A 1 98 ? 16.490 1.858 20.418 1.00 57.25 98 LEU A N 1
ATOM 727 C CA . LEU A 1 98 ? 15.706 1.031 19.491 1.00 57.25 98 LEU A CA 1
ATOM 728 C C . LEU A 1 98 ? 16.363 0.932 18.112 1.00 57.25 98 LEU A C 1
ATOM 730 O O . LEU A 1 98 ? 16.697 1.948 17.498 1.00 57.25 98 LEU A O 1
ATOM 734 N N . SER A 1 99 ? 16.459 -0.288 17.578 1.00 67.25 99 SER A N 1
ATOM 735 C CA . SER A 1 99 ? 16.892 -0.511 16.193 1.00 67.25 99 SER A CA 1
ATOM 736 C C . SER A 1 99 ? 15.909 0.108 15.186 1.00 67.25 99 SER A C 1
ATOM 738 O O . SER A 1 99 ? 14.735 0.330 15.496 1.00 67.25 99 SER A O 1
ATOM 740 N N . THR A 1 100 ? 16.349 0.341 13.945 1.00 66.81 100 THR A N 1
ATOM 741 C CA . THR A 1 100 ? 15.490 0.845 12.854 1.00 66.81 100 THR A CA 1
ATOM 742 C C . THR A 1 100 ? 14.223 -0.005 12.666 1.00 66.81 100 THR A C 1
ATOM 744 O O . THR A 1 100 ? 13.140 0.535 12.436 1.00 66.81 100 THR A O 1
ATOM 747 N N . GLY A 1 101 ? 14.330 -1.328 12.847 1.00 65.50 101 GLY A N 1
ATOM 748 C CA . GLY A 1 101 ? 13.189 -2.249 12.811 1.00 65.50 101 GLY A CA 1
ATOM 749 C C . GLY A 1 101 ? 12.218 -2.066 13.977 1.00 65.50 101 GLY A C 1
ATOM 750 O O . GLY A 1 101 ? 11.008 -2.025 13.774 1.00 65.50 101 GLY A O 1
ATOM 751 N N . GLN A 1 102 ? 12.717 -1.867 15.197 1.00 68.62 102 GLN A N 1
ATOM 752 C CA . GLN A 1 102 ? 11.855 -1.613 16.355 1.00 68.62 102 GLN A CA 1
ATOM 753 C C . GLN A 1 102 ? 11.118 -0.270 16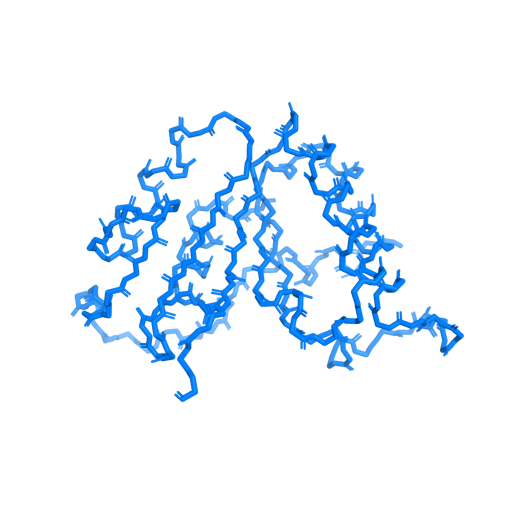.250 1.00 68.62 102 GLN A C 1
ATOM 755 O O . GLN A 1 102 ? 9.947 -0.175 16.623 1.00 68.62 102 GLN A O 1
ATOM 760 N N . GLN A 1 103 ? 11.768 0.757 15.696 1.00 72.12 103 GLN A N 1
ATOM 761 C CA . GLN A 1 103 ? 11.131 2.050 15.422 1.00 72.12 103 GLN A CA 1
ATOM 762 C C . GLN A 1 103 ? 10.015 1.923 14.371 1.00 72.12 103 GLN A C 1
ATOM 764 O O . GLN A 1 103 ? 8.944 2.518 14.531 1.00 72.12 103 GLN A O 1
ATOM 769 N N . MET A 1 104 ? 10.224 1.079 13.351 1.00 71.88 104 MET A N 1
ATOM 770 C CA . MET A 1 104 ? 9.201 0.748 12.357 1.00 71.88 104 MET A CA 1
ATOM 771 C C . MET A 1 104 ? 7.983 0.077 12.987 1.00 71.88 104 MET A C 1
ATOM 773 O O . MET A 1 104 ? 6.864 0.533 12.769 1.00 71.88 104 MET A O 1
ATOM 777 N N . ILE A 1 105 ? 8.197 -0.976 13.779 1.00 69.81 105 ILE A N 1
ATOM 778 C CA . ILE A 1 105 ? 7.109 -1.718 14.431 1.00 69.81 105 ILE A CA 1
ATOM 779 C C . ILE A 1 105 ? 6.298 -0.788 15.334 1.00 69.81 105 ILE A C 1
ATOM 781 O O . ILE A 1 105 ? 5.073 -0.776 15.249 1.00 69.81 105 ILE A O 1
ATOM 785 N N . SER A 1 106 ? 6.971 0.034 16.143 1.00 71.81 106 SER A N 1
ATOM 786 C CA . SER A 1 106 ? 6.312 1.009 17.018 1.00 71.81 106 SER A CA 1
ATOM 787 C C . SER A 1 106 ? 5.457 2.006 16.224 1.00 71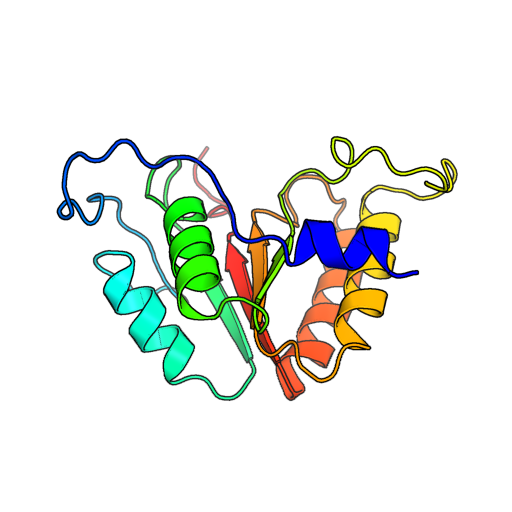.81 106 SER A C 1
ATOM 789 O O . SER A 1 106 ? 4.291 2.238 16.542 1.00 71.81 106 SER A O 1
ATOM 791 N N . SER A 1 107 ? 5.994 2.541 15.122 1.00 73.12 107 SER A N 1
ATOM 792 C CA . SER A 1 107 ? 5.250 3.463 14.258 1.00 73.12 107 SER A CA 1
ATOM 793 C C . SER A 1 107 ? 4.061 2.790 13.566 1.00 73.12 107 SER A C 1
ATOM 795 O O . SER A 1 107 ? 2.990 3.388 13.504 1.00 73.12 107 SER A O 1
ATOM 797 N N . LEU A 1 108 ? 4.207 1.545 13.098 1.00 71.31 108 LEU A N 1
ATOM 798 C CA . LEU A 1 108 ? 3.091 0.770 12.553 1.00 71.31 108 LEU A CA 1
ATOM 799 C C . LEU A 1 108 ? 2.004 0.555 13.612 1.00 71.31 108 LEU A C 1
ATOM 801 O O . LEU A 1 108 ? 0.843 0.842 13.347 1.00 71.31 108 LEU A O 1
ATOM 805 N N . GLN A 1 109 ? 2.364 0.125 14.823 1.00 71.06 109 GLN A N 1
ATOM 806 C CA . GLN A 1 109 ? 1.411 -0.098 15.916 1.00 71.06 109 GLN A CA 1
ATOM 807 C C . GLN A 1 109 ? 0.631 1.171 16.290 1.00 71.06 109 GLN A C 1
ATOM 809 O O . GLN A 1 109 ? -0.577 1.106 16.521 1.00 71.06 109 GLN A O 1
ATOM 814 N N . GLU A 1 110 ? 1.284 2.335 16.303 1.00 72.19 110 GLU A N 1
ATOM 815 C CA . GLU A 1 110 ? 0.600 3.611 16.537 1.00 72.19 110 GLU A CA 1
ATOM 816 C C . GLU A 1 110 ? -0.417 3.931 15.432 1.00 72.19 110 GLU A C 1
ATOM 818 O O . GLU A 1 110 ? -1.547 4.315 15.725 1.00 72.19 110 GLU A O 1
ATOM 823 N N . VAL A 1 111 ? -0.053 3.745 14.162 1.00 69.69 111 VAL A N 1
ATOM 824 C CA . VAL A 1 111 ? -0.925 4.048 13.011 1.00 69.69 111 VAL A CA 1
ATOM 825 C C . VAL A 1 111 ? -2.148 3.146 12.973 1.00 69.69 111 VAL A C 1
ATOM 827 O O . VAL A 1 111 ? -3.242 3.585 12.629 1.00 69.69 111 VAL A O 1
ATOM 830 N N . VAL A 1 112 ? -1.974 1.889 13.360 1.00 66.88 112 VAL A N 1
ATOM 831 C CA . VAL A 1 112 ? -3.037 0.880 13.407 1.00 66.88 112 VAL A CA 1
ATOM 832 C C . VAL A 1 112 ? -4.139 1.258 14.379 1.00 66.88 112 VAL A C 1
ATOM 834 O O . VAL A 1 112 ? -5.305 0.958 14.130 1.00 66.88 112 VAL A O 1
ATOM 837 N N . SER A 1 113 ? -3.785 1.953 15.461 1.00 70.19 113 SER A N 1
ATOM 838 C CA . SER A 1 113 ? -4.754 2.427 16.448 1.00 70.19 113 SER A CA 1
ATOM 839 C C . SER A 1 113 ? -5.675 3.541 15.924 1.00 70.19 113 SER A C 1
ATOM 841 O O . SER A 1 113 ? -6.620 3.929 16.607 1.00 70.19 113 SER A O 1
ATOM 843 N N . ILE A 1 114 ? -5.433 4.050 14.710 1.00 75.44 114 ILE A N 1
ATOM 844 C CA . ILE A 1 114 ? -6.218 5.119 14.094 1.00 75.44 114 ILE A CA 1
ATOM 845 C C . ILE A 1 114 ? -7.288 4.497 13.195 1.00 75.44 114 ILE A C 1
ATOM 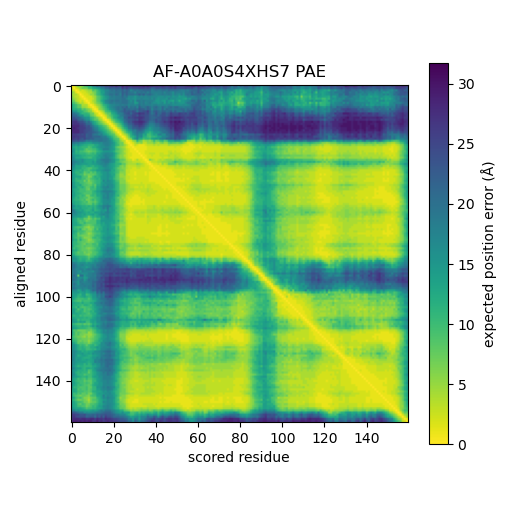847 O O . ILE A 1 114 ? -7.015 4.026 12.088 1.00 75.44 114 ILE A O 1
ATOM 851 N N . GLU A 1 115 ? -8.533 4.516 13.668 1.00 76.06 115 GLU A N 1
ATOM 852 C CA . GLU A 1 115 ? -9.671 3.890 12.982 1.00 76.06 115 GLU A CA 1
ATOM 853 C C . GLU A 1 115 ? -9.863 4.411 11.545 1.00 76.06 115 GLU A C 1
ATOM 855 O O . GLU A 1 115 ? -10.094 3.614 10.632 1.00 76.06 115 GLU A O 1
ATOM 860 N N . ASP A 1 116 ? -9.652 5.713 11.325 1.00 84.94 116 ASP A N 1
ATOM 861 C CA . ASP A 1 116 ? -9.882 6.400 10.044 1.00 84.94 116 ASP A CA 1
ATOM 862 C C . ASP A 1 116 ? -8.862 6.067 8.938 1.00 84.94 116 ASP A C 1
ATOM 864 O O . ASP A 1 116 ? -9.107 6.322 7.751 1.00 84.94 116 ASP A O 1
ATOM 868 N N . VAL A 1 117 ? -7.716 5.475 9.288 1.00 87.31 117 VAL A N 1
ATOM 869 C CA . VAL A 1 117 ? -6.702 5.059 8.310 1.00 87.31 117 VAL A CA 1
ATOM 870 C C . VAL A 1 117 ? -7.161 3.766 7.664 1.00 87.31 117 VAL A C 1
ATOM 872 O O . VAL A 1 117 ? -7.248 2.751 8.341 1.00 87.31 117 VAL A O 1
ATOM 875 N N . LYS A 1 118 ? -7.436 3.760 6.358 1.00 91.75 118 LYS A N 1
ATOM 876 C CA . LYS A 1 118 ? -7.754 2.528 5.610 1.00 91.75 118 LYS A CA 1
ATOM 877 C C . LYS A 1 118 ? -6.533 1.964 4.881 1.00 91.75 118 LYS A C 1
ATOM 879 O O . LYS A 1 118 ? -6.414 0.748 4.753 1.00 91.75 118 LYS A O 1
ATOM 884 N N . TYR A 1 119 ? -5.659 2.839 4.399 1.00 93.00 119 TYR A N 1
ATOM 885 C CA . TYR A 1 119 ? -4.572 2.497 3.492 1.00 93.00 119 TYR A CA 1
ATOM 886 C C . TYR A 1 119 ? -3.221 2.777 4.154 1.00 93.00 119 TYR A C 1
ATOM 888 O O . TYR A 1 119 ? -2.977 3.881 4.643 1.00 93.00 119 TYR A O 1
ATOM 896 N N . ILE A 1 120 ? -2.339 1.783 4.153 1.00 91.62 120 ILE A N 1
ATOM 897 C CA . ILE A 1 120 ? -0.975 1.871 4.677 1.00 91.62 120 ILE A CA 1
ATOM 898 C C . ILE A 1 120 ? -0.026 1.684 3.496 1.00 91.62 120 ILE A C 1
ATOM 900 O O . ILE A 1 120 ? -0.007 0.626 2.876 1.00 91.62 120 ILE A O 1
ATOM 904 N N . LEU A 1 121 ? 0.735 2.719 3.164 1.00 92.00 121 LEU A N 1
ATOM 905 C CA . LEU A 1 121 ? 1.655 2.761 2.034 1.00 92.00 121 LEU A CA 1
ATOM 906 C C . LEU A 1 121 ? 3.084 2.642 2.565 1.00 92.00 121 LEU A C 1
ATOM 908 O O . LEU A 1 121 ? 3.495 3.457 3.386 1.00 92.00 121 LEU A O 1
ATOM 912 N N . LEU A 1 122 ? 3.832 1.638 2.122 1.00 90.19 122 LEU A N 1
ATOM 913 C CA . LEU A 1 122 ? 5.172 1.331 2.620 1.00 90.19 122 LEU A CA 1
ATOM 914 C C . LEU A 1 122 ? 6.169 1.388 1.468 1.00 90.19 122 LEU A C 1
ATOM 916 O O . LEU A 1 122 ? 6.085 0.567 0.552 1.00 90.19 122 LEU A O 1
ATOM 920 N N . ASP A 1 123 ? 7.113 2.326 1.516 1.00 87.38 123 ASP A N 1
ATOM 921 C CA . ASP A 1 123 ? 8.151 2.444 0.490 1.00 87.38 123 ASP A CA 1
ATOM 922 C C . ASP A 1 123 ? 9.435 1.721 0.913 1.00 87.38 123 ASP A C 1
ATOM 924 O O . ASP A 1 123 ? 10.126 2.173 1.824 1.00 87.38 123 ASP A O 1
ATOM 928 N N . GLU A 1 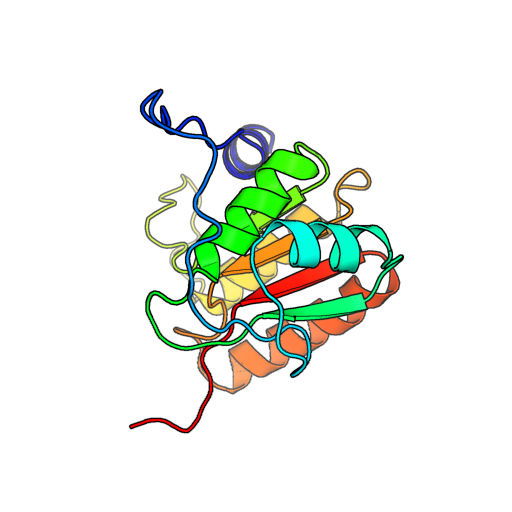124 ? 9.755 0.595 0.268 1.00 83.44 124 GLU A N 1
ATOM 929 C CA . GLU A 1 124 ? 11.009 -0.162 0.453 1.00 83.44 124 GLU A CA 1
ATOM 930 C C . GLU A 1 124 ? 11.352 -0.464 1.921 1.00 83.44 124 GLU A C 1
ATOM 932 O O . GLU A 1 124 ? 12.496 -0.370 2.368 1.00 83.44 124 GLU A O 1
ATOM 937 N N . TRP A 1 125 ? 10.335 -0.818 2.702 1.00 81.12 125 TRP A N 1
ATOM 938 C CA . TRP A 1 125 ? 10.461 -0.924 4.150 1.00 81.12 125 TRP A CA 1
ATOM 939 C C . TRP A 1 125 ? 11.440 -2.009 4.627 1.00 81.12 125 TRP A C 1
ATOM 941 O O . TRP A 1 125 ? 11.994 -1.907 5.721 1.00 81.12 125 TRP A O 1
ATOM 951 N N . ASP A 1 126 ? 11.676 -3.036 3.808 1.00 78.94 126 ASP A N 1
ATOM 952 C CA . ASP A 1 126 ? 12.586 -4.141 4.103 1.00 78.94 126 ASP A CA 1
ATOM 953 C C . ASP A 1 126 ? 14.049 -3.849 3.729 1.00 78.94 126 ASP A C 1
ATOM 955 O O . ASP A 1 126 ? 14.926 -4.646 4.053 1.00 78.94 126 ASP A O 1
ATOM 959 N N . ALA A 1 127 ? 14.343 -2.707 3.093 1.00 76.44 127 ALA A N 1
ATOM 960 C CA . ALA A 1 127 ? 15.664 -2.416 2.529 1.00 76.44 127 ALA A CA 1
ATOM 961 C C . ALA A 1 127 ? 16.798 -2.336 3.568 1.00 76.44 127 ALA A C 1
ATOM 963 O O . ALA A 1 127 ? 17.946 -2.631 3.241 1.00 76.44 127 ALA A O 1
ATOM 964 N N . ASN A 1 128 ? 16.489 -1.955 4.812 1.00 69.88 128 ASN A N 1
ATOM 965 C CA . ASN A 1 128 ? 17.478 -1.734 5.878 1.00 69.88 128 ASN A CA 1
ATOM 966 C C . ASN A 1 128 ? 17.302 -2.679 7.079 1.00 69.88 128 ASN A C 1
ATOM 968 O O . ASN A 1 128 ? 17.819 -2.403 8.162 1.00 69.88 128 ASN A O 1
ATOM 972 N N . LEU A 1 129 ? 16.543 -3.765 6.917 1.00 72.56 129 LEU A N 1
ATOM 973 C CA . LEU A 1 129 ? 16.229 -4.697 7.997 1.00 72.56 129 LEU A CA 1
ATOM 974 C C . LEU A 1 129 ? 16.974 -6.017 7.821 1.00 72.56 129 LEU A C 1
ATOM 976 O O . LEU A 1 129 ? 17.066 -6.554 6.718 1.00 72.56 129 LEU A O 1
ATOM 980 N N . ASP A 1 130 ? 17.476 -6.565 8.929 1.00 77.88 130 ASP A N 1
ATOM 981 C CA . ASP A 1 130 ? 17.884 -7.966 8.959 1.00 77.88 130 ASP A CA 1
ATOM 982 C C . ASP A 1 130 ? 16.667 -8.897 8.814 1.00 77.88 130 ASP A C 1
ATOM 984 O O . ASP A 1 130 ? 15.505 -8.487 8.900 1.00 77.88 130 ASP A O 1
ATOM 988 N N . GLN A 1 131 ? 16.942 -10.175 8.561 1.00 78.12 131 GLN A N 1
ATOM 989 C CA . GLN A 1 131 ? 15.911 -11.163 8.263 1.00 78.12 131 GLN A CA 1
ATOM 990 C C . GLN A 1 131 ? 14.922 -11.365 9.423 1.00 78.12 131 GLN A C 1
ATOM 992 O O . GLN A 1 131 ? 13.734 -11.581 9.170 1.00 78.12 131 GLN A O 1
ATOM 997 N N . ASP A 1 132 ? 15.380 -11.277 10.671 1.00 76.94 132 ASP A N 1
ATOM 998 C CA . ASP A 1 132 ? 14.539 -11.493 11.850 1.00 76.94 132 ASP A CA 1
ATOM 999 C C . ASP A 1 132 ? 13.563 -10.324 12.030 1.00 76.94 132 ASP A C 1
ATOM 1001 O O . ASP A 1 132 ? 12.356 -10.530 12.177 1.00 76.94 132 ASP A O 1
ATOM 1005 N N . ASN A 1 133 ? 14.061 -9.090 11.913 1.00 76.00 133 ASN A N 1
ATOM 1006 C CA . ASN A 1 133 ? 13.241 -7.882 11.955 1.00 76.00 133 ASN A CA 1
ATOM 1007 C C . ASN A 1 133 ? 12.259 -7.818 10.777 1.00 76.00 133 ASN A C 1
ATOM 1009 O O . ASN A 1 133 ? 11.090 -7.480 10.972 1.00 76.00 133 ASN A O 1
ATOM 1013 N N . ALA A 1 134 ? 12.698 -8.190 9.570 1.00 80.94 134 ALA A N 1
ATOM 1014 C CA . ALA A 1 134 ? 11.823 -8.259 8.403 1.00 80.94 134 ALA A CA 1
ATOM 1015 C C . ALA A 1 134 ? 10.689 -9.278 8.602 1.00 80.94 134 ALA A C 1
ATOM 1017 O O . ALA A 1 134 ? 9.537 -8.985 8.295 1.00 80.94 134 ALA A O 1
ATOM 1018 N N . THR A 1 135 ? 10.994 -10.446 9.174 1.00 83.19 135 THR A N 1
ATOM 1019 C CA . THR A 1 135 ? 9.993 -11.484 9.468 1.00 83.19 135 THR A CA 1
ATOM 1020 C C . THR A 1 135 ? 8.987 -11.009 10.516 1.00 83.19 135 THR A C 1
ATOM 1022 O O . THR A 1 135 ? 7.784 -11.192 10.342 1.00 83.19 135 THR A O 1
ATOM 1025 N N . GLY A 1 136 ? 9.458 -10.355 11.584 1.00 80.50 136 GLY A N 1
ATOM 1026 C CA . GLY A 1 136 ? 8.583 -9.802 12.618 1.00 80.50 136 GLY A CA 1
ATOM 1027 C C . GLY A 1 136 ? 7.616 -8.747 12.075 1.00 80.50 136 GLY A C 1
ATOM 1028 O O . GLY A 1 136 ? 6.434 -8.766 12.408 1.00 80.50 136 GLY A O 1
ATOM 1029 N N . ILE A 1 137 ? 8.090 -7.861 11.196 1.00 81.75 137 ILE A N 1
ATOM 1030 C CA . ILE A 1 137 ? 7.224 -6.870 10.546 1.00 81.75 137 ILE A CA 1
ATOM 1031 C C . ILE A 1 137 ? 6.254 -7.536 9.571 1.00 81.75 137 ILE A C 1
ATOM 1033 O O . ILE A 1 137 ? 5.096 -7.137 9.540 1.00 81.75 137 ILE A O 1
ATOM 1037 N N . ASP A 1 138 ? 6.667 -8.566 8.827 1.00 86.06 138 ASP A N 1
ATOM 1038 C CA . ASP A 1 138 ? 5.762 -9.291 7.924 1.00 86.06 138 ASP A CA 1
ATOM 1039 C C . ASP A 1 138 ? 4.549 -9.866 8.676 1.00 86.06 138 ASP A C 1
ATOM 1041 O O . ASP A 1 138 ? 3.427 -9.710 8.199 1.00 86.06 138 ASP A O 1
ATOM 1045 N N . VAL A 1 139 ? 4.752 -10.428 9.877 1.00 86.94 139 VAL A N 1
ATOM 1046 C CA . VAL A 1 139 ? 3.659 -10.918 10.741 1.00 86.94 139 VAL A CA 1
ATOM 1047 C C . VAL A 1 139 ? 2.707 -9.787 11.126 1.00 86.94 139 VAL A C 1
ATOM 1049 O O . VAL A 1 139 ? 1.493 -9.933 10.993 1.00 86.94 139 VAL A O 1
ATOM 1052 N N . VAL A 1 140 ? 3.247 -8.641 11.552 1.00 84.00 140 VAL A N 1
ATOM 1053 C CA . VAL A 1 140 ? 2.427 -7.466 11.880 1.00 84.00 140 VAL A CA 1
ATOM 1054 C C . VAL A 1 140 ? 1.627 -7.028 10.652 1.00 84.00 140 VAL A C 1
ATOM 1056 O O . VAL A 1 140 ? 0.425 -6.817 10.749 1.00 84.00 140 VAL A O 1
ATOM 1059 N N . LEU A 1 141 ? 2.251 -6.931 9.477 1.00 88.56 141 LEU A N 1
ATOM 1060 C CA . LEU A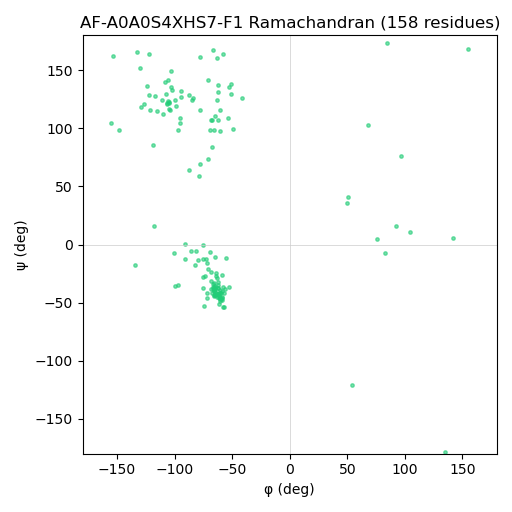 1 141 ? 1.556 -6.542 8.249 1.00 88.56 141 LEU A CA 1
ATOM 1061 C C . LEU A 1 141 ? 0.453 -7.538 7.861 1.00 88.56 141 LEU A C 1
ATOM 1063 O O . LEU A 1 141 ? -0.609 -7.111 7.416 1.00 88.56 141 LEU A O 1
ATOM 1067 N N . ASP A 1 142 ? 0.656 -8.839 8.051 1.00 90.44 142 ASP A N 1
ATOM 1068 C CA . ASP A 1 142 ? -0.378 -9.844 7.781 1.00 90.44 142 ASP A CA 1
ATOM 1069 C C . ASP A 1 142 ? -1.591 -9.690 8.705 1.00 90.44 142 ASP A C 1
ATOM 1071 O O . ASP A 1 142 ? -2.733 -9.754 8.242 1.00 90.44 142 ASP A O 1
ATOM 1075 N N . GLU A 1 143 ? -1.371 -9.407 9.990 1.00 88.00 143 GLU A N 1
ATOM 1076 C CA . GLU A 1 143 ? -2.461 -9.117 10.927 1.00 88.00 143 GLU A CA 1
ATOM 1077 C C . GLU A 1 143 ? -3.248 -7.872 10.499 1.00 88.00 143 GLU A C 1
ATOM 1079 O O . GLU A 1 143 ? -4.481 -7.883 10.467 1.00 88.00 143 GLU A O 1
ATOM 1084 N N . LEU A 1 144 ? -2.556 -6.809 10.090 1.00 86.81 144 LEU A N 1
ATOM 1085 C CA . LEU A 1 144 ? -3.187 -5.563 9.645 1.00 86.81 144 LEU A CA 1
ATOM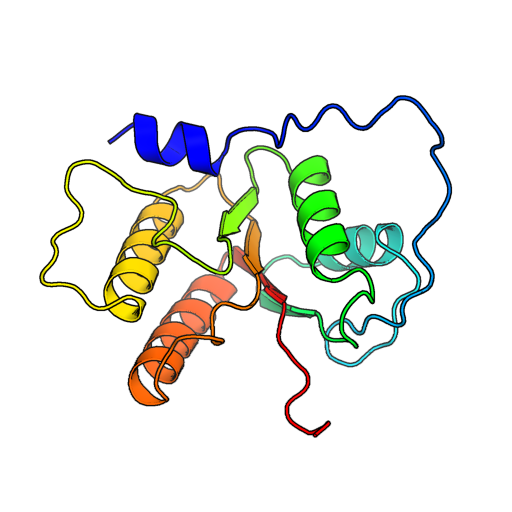 1086 C C . LEU A 1 144 ? -3.971 -5.714 8.346 1.00 86.81 144 LEU A C 1
ATOM 1088 O O . LEU A 1 144 ? -5.025 -5.097 8.174 1.00 86.81 144 LEU A O 1
ATOM 1092 N N . ALA A 1 145 ? -3.498 -6.573 7.451 1.00 92.62 145 ALA A N 1
ATOM 1093 C CA . ALA A 1 145 ? -4.141 -6.861 6.179 1.00 92.62 145 ALA A CA 1
ATOM 1094 C C . ALA A 1 145 ? -5.518 -7.539 6.323 1.00 92.62 145 ALA A C 1
ATOM 1096 O O . ALA A 1 145 ? -6.266 -7.625 5.348 1.00 92.62 145 ALA A O 1
ATOM 1097 N N . SER A 1 146 ? -5.886 -7.993 7.526 1.00 91.81 146 SER A N 1
ATOM 1098 C CA . SER A 1 146 ? -7.236 -8.490 7.819 1.00 91.81 146 SER A CA 1
ATOM 1099 C C . SER A 1 146 ? -8.303 -7.388 7.857 1.00 91.81 146 SER A C 1
ATOM 1101 O O . SER A 1 146 ? -9.484 -7.681 7.700 1.00 91.81 146 SER A O 1
ATOM 1103 N N . THR A 1 147 ? -7.907 -6.125 8.058 1.00 91.06 147 THR A N 1
ATOM 1104 C CA . THR A 1 147 ? -8.844 -4.993 8.212 1.00 91.06 147 THR A CA 1
ATOM 1105 C C . THR A 1 147 ? -8.466 -3.754 7.402 1.00 91.06 147 THR A C 1
ATOM 1107 O O . THR A 1 147 ? -9.306 -2.881 7.182 1.00 91.06 147 THR A O 1
ATOM 1110 N N . LYS A 1 148 ? -7.212 -3.654 6.954 1.00 92.31 148 LYS A N 1
ATOM 1111 C CA . LYS A 1 148 ? -6.663 -2.514 6.213 1.00 92.31 148 LYS A CA 1
ATOM 1112 C C . LYS A 1 148 ? -6.107 -2.968 4.865 1.00 92.31 148 LYS A C 1
ATOM 1114 O O . LYS A 1 148 ? -5.854 -4.151 4.640 1.00 92.31 148 LYS A O 1
ATOM 1119 N N . VAL A 1 149 ? -5.890 -2.011 3.969 1.00 96.00 149 VAL A N 1
ATOM 1120 C CA . VAL A 1 149 ? -5.194 -2.240 2.698 1.00 96.00 149 VAL A CA 1
ATOM 1121 C C . VAL A 1 149 ? -3.748 -1.791 2.847 1.00 96.00 149 VAL A C 1
ATOM 1123 O O . VAL A 1 149 ? -3.481 -0.620 3.110 1.00 96.00 149 VAL A O 1
ATOM 1126 N N . ILE A 1 150 ? -2.812 -2.714 2.666 1.00 94.75 150 ILE A N 1
ATOM 1127 C CA . ILE A 1 150 ? -1.376 -2.451 2.755 1.00 94.75 150 ILE A CA 1
ATOM 1128 C C . ILE A 1 150 ? -0.802 -2.477 1.349 1.00 94.75 150 ILE A C 1
ATOM 1130 O O . ILE A 1 150 ? -0.886 -3.498 0.671 1.00 94.75 150 ILE A O 1
ATOM 1134 N N . VAL A 1 151 ? -0.202 -1.374 0.919 1.00 94.88 151 VAL A N 1
ATOM 1135 C CA . VAL A 1 151 ? 0.492 -1.266 -0.363 1.00 94.88 151 VAL A CA 1
ATOM 1136 C C . VAL A 1 151 ? 1.983 -1.164 -0.085 1.00 94.88 151 VAL A C 1
ATOM 1138 O O . VAL A 1 151 ? 2.445 -0.175 0.474 1.00 94.88 151 VAL A O 1
ATOM 1141 N N . GLU A 1 152 ? 2.737 -2.191 -0.455 1.00 92.94 152 GLU A N 1
ATOM 1142 C CA . GLU A 1 152 ? 4.180 -2.263 -0.237 1.00 92.94 152 GLU A CA 1
ATOM 1143 C C . GLU A 1 152 ? 4.939 -2.171 -1.559 1.00 92.94 152 GLU A C 1
ATOM 1145 O O . GLU A 1 152 ? 4.737 -2.976 -2.469 1.00 92.94 152 GLU A O 1
ATOM 1150 N N . VAL A 1 153 ? 5.852 -1.210 -1.659 1.00 90.88 153 VAL A N 1
ATOM 1151 C CA . VAL A 1 153 ? 6.880 -1.203 -2.697 1.00 90.88 153 VAL A CA 1
ATOM 1152 C C . VAL A 1 153 ? 8.034 -2.071 -2.224 1.00 90.88 153 VAL A C 1
ATOM 1154 O O . VAL A 1 153 ? 8.571 -1.865 -1.137 1.00 90.88 153 VAL A O 1
ATOM 1157 N N . ARG A 1 154 ? 8.421 -3.043 -3.051 1.00 87.06 154 ARG A N 1
ATOM 1158 C CA . ARG A 1 154 ? 9.606 -3.873 -2.819 1.00 87.06 154 ARG A CA 1
ATOM 1159 C C . ARG A 1 154 ? 10.492 -3.921 -4.054 1.00 87.06 154 ARG A C 1
ATOM 1161 O O . ARG A 1 154 ? 10.019 -3.860 -5.193 1.00 87.06 154 ARG A O 1
ATOM 1168 N N . HIS A 1 155 ? 11.785 -4.109 -3.824 1.00 77.50 155 HIS A N 1
ATOM 1169 C CA . HIS A 1 155 ? 12.725 -4.451 -4.886 1.00 77.50 155 HIS A CA 1
ATOM 1170 C C . HIS A 1 155 ? 12.490 -5.881 -5.373 1.00 77.50 155 HIS A C 1
ATOM 1172 O O . HIS A 1 155 ? 12.238 -6.792 -4.581 1.00 77.50 155 HIS A O 1
ATOM 1178 N N . MET A 1 156 ? 12.611 -6.105 -6.684 1.00 65.31 156 MET A N 1
ATOM 1179 C CA . MET A 1 156 ? 12.699 -7.465 -7.212 1.00 65.31 156 MET A CA 1
ATOM 1180 C C . MET A 1 156 ? 14.036 -8.065 -6.765 1.00 65.31 156 MET A C 1
ATOM 1182 O O . MET A 1 156 ? 15.093 -7.692 -7.271 1.00 65.31 156 MET A O 1
ATOM 1186 N N . ARG A 1 157 ? 14.011 -8.996 -5.806 1.00 51.16 157 ARG A N 1
ATOM 1187 C CA . ARG A 1 157 ? 15.201 -9.786 -5.464 1.00 51.16 157 ARG A CA 1
ATOM 1188 C C . ARG A 1 157 ? 15.554 -10.652 -6.681 1.00 51.16 157 ARG A C 1
ATOM 1190 O O . ARG A 1 157 ? 14.795 -11.559 -7.006 1.00 51.16 157 ARG A O 1
ATOM 1197 N N . GLY A 1 158 ? 16.664 -10.354 -7.364 1.00 45.19 158 GLY A N 1
ATOM 1198 C CA . GLY A 1 158 ? 17.147 -11.169 -8.492 1.00 45.19 158 GLY A CA 1
ATOM 1199 C C . GLY A 1 158 ? 17.767 -10.448 -9.694 1.00 45.19 158 GLY A C 1
ATOM 1200 O O . GLY A 1 158 ? 18.079 -11.125 -10.666 1.00 45.19 158 GLY A O 1
ATOM 1201 N N . GLN A 1 159 ? 17.970 -9.128 -9.666 1.00 34.97 159 GLN A N 1
ATOM 1202 C CA . GLN A 1 159 ? 18.779 -8.433 -10.680 1.00 34.97 159 GLN A CA 1
ATOM 1203 C C . GLN A 1 159 ? 19.979 -7.759 -10.006 1.00 34.97 1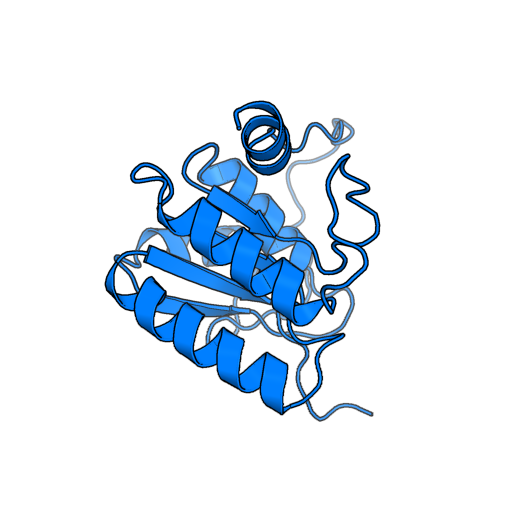59 GLN A C 1
ATOM 1205 O O . GLN A 1 159 ? 19.903 -6.605 -9.590 1.00 34.97 159 GLN A O 1
ATOM 1210 N N . GLN A 1 160 ? 21.054 -8.533 -9.841 1.00 32.53 160 GLN A N 1
ATOM 1211 C CA . GLN A 1 160 ? 22.423 -8.010 -9.853 1.00 32.53 160 GLN A CA 1
ATOM 1212 C C . GLN A 1 160 ? 22.985 -8.210 -11.257 1.00 32.53 160 GLN A C 1
ATOM 1214 O O . GLN A 1 160 ? 22.671 -9.271 -11.846 1.00 32.53 160 GLN A O 1
#

Mean predicted aligned error: 9.96 Å

Nearest PDB structures (foldseek):
  3s5u-assembly1_H  TM=6.885E-01  e=9.151E-03  Enterococcus faecalis ATCC 4200
  3s5u-assembly2_C  TM=6.562E-01  e=1.043E-02  Enterococcus faecalis ATCC 4200
  6qxf-assembly1_B  TM=6.177E-01  e=8.571E-03  Streptococcus thermophilus
  3s5u-assembly1_F  TM=6.733E-01  e=2.974E-02  Enterococcus faecalis ATCC 4200
  3s5u-assembly1_A  TM=6.739E-01  e=2.289E-02  Enterococcus faecalis ATCC 4200

Sequence (160 aa):
MRAKLEVLFAPVYTPLDSGSASADHVGTIYVNGSEIQGSSQVIDYVSNVEHGRIRITGPNGSGKSSALLALKEQFGNRCFLMPTNQASLAWEGVNEALSTGQQMISSLQEVVSIEDVKYILLDEWDANLDQDNATGIDVVLDELASTKVIVEVRHMRGQQ